Protein AF-A0A2G5TKJ3-F1 (afdb_monomer)

Solvent-accessible surface area (backbone atoms only — not comparable to full-atom values): 8742 Å² total; per-residue (Å²): 114,66,68,63,50,52,52,52,50,52,53,48,51,53,52,50,52,55,49,50,54,51,51,53,52,50,52,50,51,49,51,51,51,52,54,50,49,55,52,51,52,50,52,50,52,55,49,51,52,53,51,50,55,50,49,53,51,51,50,54,52,48,54,51,49,53,52,52,50,52,55,49,50,53,53,48,54,56,49,53,54,50,49,54,53,50,52,53,50,49,55,53,50,52,55,50,50,53,52,49,52,53,50,52,49,53,52,51,52,45,50,53,53,21,52,52,42,53,49,54,49,52,50,50,50,46,65,58,68,68,45,62,96,64,52,42,63,50,53,45,68,77,39,42,68,59,54,53,51,52,50,51,54,54,58,75,65,41,62,83,81,129

Radius of gyration: 61.64 Å; Cα contacts (8 Å, |Δi|>4): 23; chains: 1; bounding box: 122×31×164 Å

Sequence (162 aa):
MEQLLEEKQSELEGEMEKTKEREDENLELRSLLEKSGQTTEKALKDSKKRLEESENKRKSTLEKYVQIENDLNTKLDDALQNVEKSQKMTSLLEDQLLREQQTRKSTIDAHKAQNKKIEELKVFFKDVLSSEEGLLDEVIKENRNAVFAHLALIISRIPIVK

Structure (mmCIF, N/CA/C/O backbone):
data_AF-A0A2G5TKJ3-F1
#
_entry.id   AF-A0A2G5TKJ3-F1
#
loop_
_atom_site.group_PDB
_atom_site.id
_atom_site.type_symbo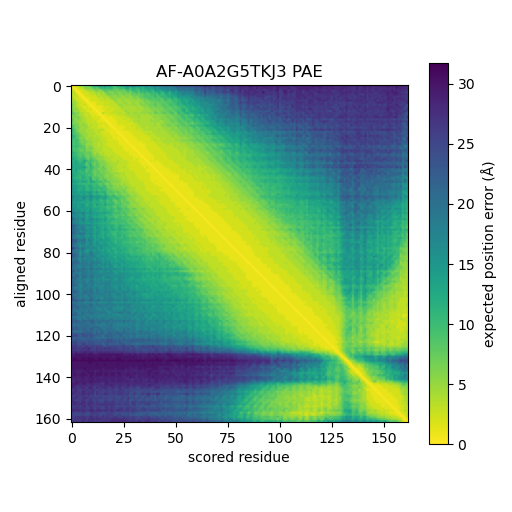l
_atom_site.label_atom_id
_atom_site.label_alt_id
_atom_site.label_comp_id
_atom_site.label_asym_id
_atom_site.label_entity_id
_atom_site.label_seq_id
_atom_site.pdbx_PDB_ins_code
_atom_site.Cartn_x
_atom_site.Cartn_y
_atom_site.Cartn_z
_atom_site.occupancy
_atom_site.B_iso_or_equiv
_atom_site.auth_seq_id
_atom_site.auth_comp_id
_atom_site.auth_asym_id
_atom_site.auth_atom_id
_atom_site.pdbx_PDB_model_num
ATOM 1 N N . MET A 1 1 ? -63.479 -19.329 92.916 1.00 61.06 1 MET A N 1
ATOM 2 C CA . MET A 1 1 ? -63.513 -18.169 91.997 1.00 61.06 1 MET A CA 1
ATOM 3 C C . MET A 1 1 ? -62.136 -17.525 91.894 1.00 61.06 1 MET A C 1
ATOM 5 O O . MET A 1 1 ? -61.710 -17.311 90.774 1.00 61.06 1 MET A O 1
ATOM 9 N N . GLU A 1 2 ? -61.416 -17.314 93.004 1.00 65.19 2 GLU A N 1
ATOM 10 C CA . GLU A 1 2 ? -60.034 -16.782 92.997 1.00 65.19 2 GLU A CA 1
ATOM 11 C C . GLU A 1 2 ? -59.022 -17.641 92.223 1.00 65.19 2 GLU A C 1
ATOM 13 O O . GLU A 1 2 ? -58.378 -17.113 91.330 1.00 65.19 2 GLU A O 1
ATOM 18 N N . GLN A 1 3 ? -58.950 -18.960 92.446 1.00 71.94 3 GLN A N 1
ATOM 19 C CA . GLN A 1 3 ? -58.009 -19.832 91.707 1.00 71.94 3 GLN A CA 1
ATOM 20 C C . GLN A 1 3 ? -58.177 -19.783 90.178 1.00 71.94 3 GLN A C 1
ATOM 22 O O . GLN A 1 3 ? -57.200 -19.817 89.442 1.00 71.94 3 GLN A O 1
ATOM 27 N N . LEU A 1 4 ? -59.419 -19.669 89.697 1.00 75.88 4 LEU A N 1
ATOM 28 C CA . LEU A 1 4 ? -59.717 -19.610 88.263 1.00 75.88 4 LEU A CA 1
ATOM 29 C C . LEU A 1 4 ? -59.331 -18.250 87.652 1.00 75.88 4 LEU A C 1
ATOM 31 O O . LEU A 1 4 ? -59.019 -18.164 86.468 1.00 75.88 4 LEU A O 1
ATOM 35 N N . LEU A 1 5 ? -59.385 -17.185 88.459 1.00 76.38 5 LEU A N 1
ATOM 36 C CA . LEU A 1 5 ? -58.916 -15.848 88.092 1.00 76.38 5 LEU A CA 1
ATOM 37 C C . LEU A 1 5 ? -57.388 -15.815 88.018 1.00 76.38 5 LEU A C 1
ATOM 39 O O . LEU A 1 5 ? -56.847 -15.265 87.068 1.00 76.38 5 LEU A O 1
ATOM 43 N N . GLU A 1 6 ? -56.715 -16.455 88.969 1.00 81.62 6 GLU A N 1
ATOM 44 C CA . GLU A 1 6 ? -55.255 -16.520 89.058 1.00 81.62 6 GLU A CA 1
ATOM 45 C C . GLU A 1 6 ? -54.643 -17.341 87.906 1.00 81.62 6 GLU A C 1
ATOM 47 O O . GLU A 1 6 ? -53.704 -16.886 87.254 1.00 81.62 6 GLU A O 1
ATOM 52 N N . GLU A 1 7 ? -55.243 -18.487 87.553 1.00 80.75 7 GLU A N 1
ATOM 53 C CA . GLU A 1 7 ? -54.872 -19.251 86.348 1.00 80.75 7 GLU A CA 1
ATOM 54 C C . GLU A 1 7 ? -55.075 -18.439 85.063 1.00 80.75 7 GLU A C 1
ATOM 56 O O . GLU A 1 7 ? -54.194 -18.402 84.204 1.00 80.75 7 GLU A O 1
ATOM 61 N N . LYS A 1 8 ? -56.210 -17.738 84.931 1.00 84.31 8 LYS A N 1
ATOM 62 C CA . LYS A 1 8 ? -56.484 -16.882 83.765 1.00 84.31 8 LYS A CA 1
ATOM 63 C C . LYS A 1 8 ? -55.513 -15.710 83.656 1.00 84.31 8 LYS A C 1
ATOM 65 O O . LYS A 1 8 ? -55.179 -15.304 82.546 1.00 84.31 8 LYS A O 1
ATOM 70 N N . GLN A 1 9 ? -55.075 -15.169 84.786 1.00 83.62 9 GLN A N 1
ATOM 71 C CA . GLN A 1 9 ? -54.129 -14.062 84.848 1.00 83.62 9 GLN A CA 1
ATOM 72 C C . GLN A 1 9 ? -52.712 -14.524 84.478 1.00 83.62 9 GLN A C 1
ATOM 74 O O . GLN A 1 9 ? -52.049 -13.857 83.690 1.00 83.62 9 GLN A O 1
ATOM 79 N N . SER A 1 10 ? -52.306 -15.717 84.922 1.00 85.88 10 SER A N 1
ATOM 80 C CA . SER A 1 10 ? -51.043 -16.344 84.513 1.00 85.88 10 SER A CA 1
ATOM 81 C C . SER A 1 10 ? -51.022 -16.736 83.025 1.00 85.88 10 SER A C 1
ATOM 83 O O . SER A 1 10 ? -50.025 -16.500 82.342 1.00 85.88 10 SER A O 1
ATOM 85 N N . GLU A 1 11 ? -52.127 -17.264 82.480 1.00 87.00 11 GLU A N 1
ATOM 86 C CA . GLU A 1 11 ? -52.266 -17.510 81.032 1.00 87.00 11 GLU A CA 1
ATOM 87 C C . GLU A 1 11 ? -52.135 -16.214 80.217 1.00 87.00 11 GLU A C 1
ATOM 89 O O . GLU A 1 11 ? -51.486 -16.202 79.169 1.00 87.00 11 GLU A O 1
ATOM 94 N N . LEU A 1 12 ? -52.743 -15.122 80.696 1.00 86.19 12 LEU A N 1
ATOM 95 C CA . LEU A 1 12 ? -52.693 -13.819 80.036 1.00 86.19 12 LEU A CA 1
ATOM 96 C C . LEU A 1 12 ? -51.271 -13.240 80.035 1.00 86.19 12 LEU A C 1
ATOM 98 O O . LEU A 1 12 ? -50.816 -12.765 78.997 1.00 86.19 12 LEU A O 1
ATOM 102 N N . GLU A 1 13 ? -50.562 -13.312 81.163 1.00 87.62 13 GLU A N 1
ATOM 103 C CA . GLU A 1 13 ? -49.160 -12.886 81.266 1.00 87.62 13 GLU A CA 1
ATOM 104 C C . GLU A 1 13 ? -48.256 -13.706 80.333 1.00 87.62 13 GLU A C 1
ATOM 106 O O . GLU A 1 13 ? -47.447 -13.133 79.603 1.00 87.62 13 GLU A O 1
ATOM 111 N N . GLY A 1 14 ? -48.458 -15.026 80.257 1.00 90.19 14 GLY A N 1
ATOM 112 C CA . GLY A 1 14 ? -47.710 -15.894 79.344 1.00 90.19 14 GLY A CA 1
ATOM 113 C C . GLY A 1 14 ? -47.958 -15.599 77.858 1.00 90.19 14 GLY A C 1
ATOM 114 O O . GLY A 1 14 ? -47.027 -15.645 77.054 1.00 90.19 14 GLY A O 1
ATOM 115 N N . GLU A 1 15 ? -49.192 -15.275 77.461 1.00 87.75 15 GLU A N 1
ATOM 116 C CA . GLU A 1 15 ? -49.482 -14.828 76.088 1.00 87.75 15 GLU A CA 1
ATOM 117 C C . GLU A 1 15 ? -48.946 -13.418 75.804 1.00 87.75 15 GLU A C 1
ATOM 119 O O . GLU A 1 15 ? -48.487 -13.153 74.689 1.00 87.75 15 GLU A O 1
ATOM 124 N N . MET A 1 16 ? -48.936 -12.521 76.794 1.00 88.31 16 MET A N 1
ATOM 125 C CA . MET A 1 16 ? -48.304 -11.205 76.661 1.00 88.31 16 MET A CA 1
ATOM 126 C C . MET A 1 16 ? -46.791 -11.315 76.438 1.00 88.31 16 MET A C 1
ATOM 128 O O . MET A 1 16 ? -46.265 -10.626 75.564 1.00 88.31 16 MET A O 1
ATOM 132 N N . GLU A 1 17 ? -46.104 -12.206 77.157 1.00 90.88 17 GLU A N 1
ATOM 133 C CA . GLU A 1 17 ? -44.667 -12.465 76.986 1.00 90.88 17 GLU A CA 1
ATOM 134 C C . GLU A 1 17 ? -44.361 -12.975 75.565 1.00 90.88 17 GLU A C 1
ATOM 136 O O . GLU A 1 17 ? -43.547 -12.387 74.855 1.00 90.88 17 GLU A O 1
ATOM 141 N N . LYS A 1 18 ? -45.105 -13.982 75.081 1.00 92.38 18 LYS A N 1
ATOM 142 C CA . LYS A 1 18 ? -44.965 -14.497 73.702 1.00 92.38 18 LYS A CA 1
ATOM 143 C C . LYS A 1 18 ? -45.263 -13.442 72.640 1.00 92.38 18 LYS A C 1
ATOM 145 O O . LYS A 1 18 ? -44.678 -13.461 71.558 1.00 92.38 18 LYS A O 1
ATOM 150 N N . THR A 1 19 ? -46.226 -12.558 72.901 1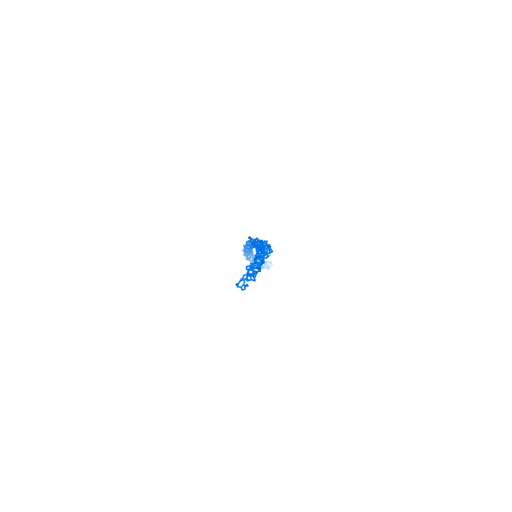.00 91.12 19 THR A N 1
ATOM 151 C CA . THR A 1 19 ? -46.568 -11.472 71.973 1.00 91.12 19 THR A CA 1
ATOM 152 C C . THR A 1 19 ? -45.414 -10.481 71.878 1.00 91.12 19 THR A C 1
ATOM 154 O O . THR A 1 19 ? -45.041 -10.091 70.775 1.00 91.12 19 THR A O 1
ATOM 157 N N . LYS A 1 20 ? -44.793 -10.154 73.013 1.00 92.75 20 LYS A N 1
ATOM 158 C CA . LYS A 1 20 ? -43.622 -9.281 73.082 1.00 92.75 20 LYS A CA 1
ATOM 159 C C . LYS A 1 20 ? -42.400 -9.890 72.387 1.00 92.75 20 LYS A C 1
ATOM 161 O O . LYS A 1 20 ? -41.775 -9.216 71.577 1.00 92.75 20 LYS A O 1
ATOM 166 N N . GLU A 1 21 ? -42.122 -11.177 72.605 1.00 93.56 21 GLU A N 1
ATOM 167 C CA . GLU A 1 21 ? -41.054 -11.901 71.892 1.00 93.56 21 GLU A CA 1
ATOM 168 C C . GLU A 1 21 ? -41.255 -11.866 70.368 1.00 93.56 21 GLU A C 1
ATOM 170 O O . GLU A 1 21 ? -40.318 -11.598 69.617 1.00 93.56 21 GLU A O 1
ATOM 175 N N . ARG A 1 22 ? -42.494 -12.069 69.896 1.00 93.25 22 ARG A N 1
ATOM 176 C CA . ARG A 1 22 ? -42.826 -11.963 68.464 1.00 93.25 22 ARG A CA 1
ATOM 177 C C . ARG A 1 22 ? -42.655 -10.549 67.919 1.00 93.25 22 ARG A C 1
ATOM 179 O O . ARG A 1 22 ? -42.284 -10.394 66.757 1.00 93.25 22 ARG A O 1
ATOM 186 N N . GLU A 1 23 ? -42.980 -9.522 68.699 1.00 93.31 23 GLU A N 1
ATOM 187 C CA . GLU A 1 23 ? -42.790 -8.125 68.295 1.00 93.31 23 GLU A CA 1
ATOM 188 C C . GLU A 1 23 ? -41.304 -7.774 68.165 1.00 93.31 23 GLU A C 1
ATOM 190 O O . GLU A 1 23 ? -40.913 -7.173 67.158 1.00 93.31 23 GLU A O 1
ATOM 195 N N . ASP A 1 24 ? -40.477 -8.218 69.113 1.00 94.31 24 ASP A N 1
ATOM 196 C CA . ASP A 1 24 ? -39.023 -8.037 69.085 1.00 94.31 24 ASP A CA 1
ATOM 197 C C . ASP A 1 24 ? -38.390 -8.770 67.887 1.00 94.31 24 ASP A C 1
ATOM 199 O O . ASP A 1 24 ? -37.606 -8.182 67.136 1.00 94.31 24 ASP A O 1
ATOM 203 N N . GLU A 1 25 ? -38.806 -10.012 67.619 1.00 94.88 25 GLU A N 1
ATOM 204 C CA . GLU A 1 25 ? -38.341 -10.786 66.459 1.00 94.88 25 GLU A CA 1
ATOM 205 C C . GLU A 1 25 ? -38.751 -10.120 65.127 1.00 94.88 25 GLU A C 1
ATOM 207 O O . GLU A 1 25 ? -37.970 -10.043 64.176 1.00 94.88 25 GLU A O 1
ATOM 212 N N . ASN A 1 26 ? -39.959 -9.551 65.051 1.00 95.31 26 ASN A N 1
ATOM 213 C CA . ASN A 1 26 ? -40.435 -8.830 63.865 1.00 95.31 26 ASN A CA 1
ATOM 214 C C . ASN A 1 26 ? -39.653 -7.522 63.635 1.00 95.31 26 ASN A C 1
ATOM 216 O O . ASN A 1 26 ? -39.347 -7.172 62.491 1.00 95.31 26 ASN A O 1
ATOM 220 N N . LEU A 1 27 ? -39.286 -6.810 64.705 1.00 95.50 27 LEU A N 1
ATOM 221 C CA . LEU A 1 27 ? -38.407 -5.638 64.637 1.00 95.50 27 LEU A CA 1
ATOM 222 C C . LEU A 1 27 ? -37.012 -6.010 64.122 1.00 95.50 27 LEU A C 1
ATOM 224 O O . LEU A 1 27 ? -36.470 -5.318 63.251 1.00 95.50 27 LEU A O 1
ATOM 228 N N . GLU A 1 28 ? -36.450 -7.119 64.598 1.00 95.69 28 GLU A N 1
ATOM 229 C CA . GLU A 1 28 ? -35.146 -7.603 64.153 1.00 95.69 28 GLU A CA 1
ATOM 230 C C . GLU A 1 28 ? -35.170 -8.020 62.673 1.00 95.69 28 GLU A C 1
ATOM 232 O O . GLU A 1 28 ? -34.319 -7.587 61.888 1.00 95.69 28 GLU A O 1
ATOM 237 N N . LEU A 1 29 ? -36.208 -8.748 62.246 1.00 96.00 29 LEU A N 1
ATOM 238 C CA . LEU A 1 29 ? -36.420 -9.118 60.843 1.00 96.00 29 LEU A CA 1
ATOM 239 C C . LEU A 1 29 ? -36.555 -7.893 59.929 1.00 96.00 29 LEU A C 1
ATOM 241 O O . LEU A 1 29 ? -35.972 -7.870 58.841 1.00 96.00 29 LEU A O 1
ATOM 245 N N . ARG A 1 30 ? -37.271 -6.848 60.364 1.00 96.19 30 ARG A N 1
ATOM 246 C CA . ARG A 1 30 ? -37.373 -5.578 59.621 1.00 96.19 30 ARG A CA 1
ATOM 247 C C . ARG A 1 30 ? -36.018 -4.891 59.486 1.00 96.19 30 ARG A C 1
ATOM 249 O O . ARG A 1 30 ? -35.681 -4.442 58.391 1.00 96.19 30 ARG A O 1
ATOM 256 N N . SER A 1 31 ? -35.220 -4.861 60.556 1.00 96.25 31 SER A N 1
ATOM 257 C CA . SER A 1 31 ? -33.865 -4.299 60.518 1.00 96.25 31 SER A CA 1
ATOM 258 C C . SER A 1 31 ? -32.951 -5.067 59.558 1.00 96.25 31 SER A C 1
ATOM 260 O O . SER A 1 31 ? -32.197 -4.461 58.792 1.00 96.25 31 SER A O 1
ATOM 262 N N . LEU A 1 32 ? -33.025 -6.401 59.557 1.00 96.38 32 LEU A N 1
ATOM 263 C CA . LEU A 1 32 ? -32.258 -7.249 58.640 1.00 96.38 32 LEU A CA 1
ATOM 264 C C . LEU A 1 32 ? -32.675 -7.037 57.180 1.00 96.38 32 LEU A C 1
ATOM 266 O O . LEU A 1 32 ? -31.809 -6.928 56.309 1.00 96.38 32 LEU A O 1
ATOM 270 N N . LEU A 1 33 ? -33.979 -6.920 56.913 1.00 95.38 33 LEU A N 1
ATOM 271 C CA . LEU A 1 33 ? -34.515 -6.600 55.588 1.00 95.38 33 LEU A CA 1
ATOM 272 C C . LEU A 1 33 ? -34.020 -5.243 55.086 1.00 95.38 33 LEU A C 1
ATOM 274 O O . LEU A 1 33 ? -33.575 -5.146 53.943 1.00 95.38 33 LEU A O 1
ATOM 278 N N . GLU A 1 34 ? -34.038 -4.215 55.933 1.00 96.38 34 GLU A N 1
AT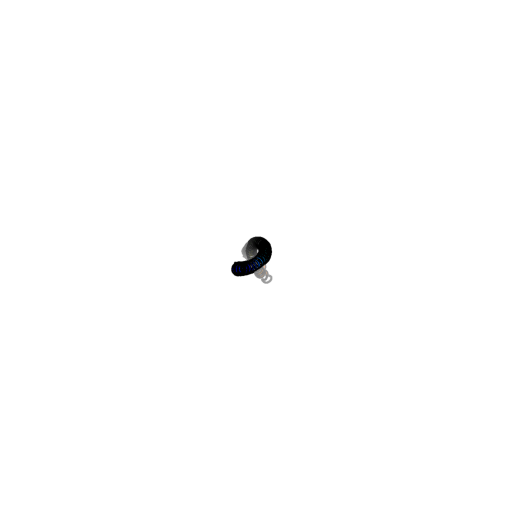OM 279 C CA . GLU A 1 34 ? -33.564 -2.880 55.568 1.00 96.38 34 GLU A CA 1
ATOM 280 C C . GLU A 1 34 ? -32.059 -2.879 55.259 1.00 96.38 34 GLU A C 1
ATOM 282 O O . GLU A 1 34 ? -31.641 -2.398 54.203 1.00 96.38 34 GLU A O 1
ATOM 287 N N . LYS A 1 35 ? -31.240 -3.498 56.122 1.00 96.38 35 LYS A N 1
ATOM 288 C CA . LYS A 1 35 ? -29.790 -3.646 55.897 1.00 96.38 35 LYS A CA 1
ATOM 289 C C . LYS A 1 35 ? -29.487 -4.420 54.613 1.00 96.38 35 LYS A C 1
ATOM 291 O O . LYS A 1 35 ? -28.590 -4.042 53.854 1.00 96.38 35 LYS A O 1
ATOM 296 N N . SER A 1 36 ? -30.234 -5.494 54.355 1.00 96.19 36 SER A N 1
ATOM 297 C CA . SER A 1 36 ? -30.103 -6.295 53.135 1.00 96.19 36 SER A CA 1
ATOM 298 C C . SER A 1 36 ? -30.488 -5.489 51.889 1.00 96.19 36 SER A C 1
ATOM 300 O O . SER A 1 36 ? -29.754 -5.491 50.897 1.00 96.19 36 SER A O 1
ATOM 302 N N . GLY A 1 37 ? -31.573 -4.710 51.963 1.00 96.75 37 GLY A N 1
ATOM 303 C CA . GLY A 1 37 ? -32.004 -3.792 50.909 1.00 96.75 37 GLY A CA 1
ATOM 30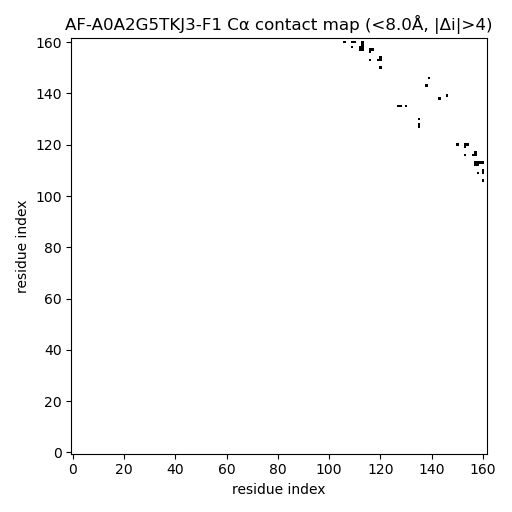4 C C . GLY A 1 37 ? -30.942 -2.745 50.577 1.00 96.75 37 GLY A C 1
ATOM 305 O O . GLY A 1 37 ? -30.525 -2.645 49.424 1.00 96.75 37 GLY A O 1
ATOM 306 N N . GLN A 1 38 ? -30.418 -2.043 51.587 1.00 96.62 38 GLN A N 1
ATOM 307 C CA . GLN A 1 38 ? -29.355 -1.042 51.415 1.00 96.62 38 GLN A CA 1
ATOM 308 C C . GLN A 1 38 ? -28.080 -1.645 50.808 1.00 96.62 38 GLN A C 1
ATOM 310 O O . GLN A 1 38 ? -27.452 -1.052 49.927 1.00 96.62 38 GLN A O 1
ATOM 315 N N . THR A 1 39 ? -27.698 -2.846 51.252 1.00 96.62 39 THR A N 1
ATOM 316 C CA . THR A 1 39 ? -26.518 -3.548 50.728 1.00 96.62 39 THR A CA 1
ATOM 317 C C . THR A 1 39 ? -26.713 -3.934 49.263 1.00 96.62 39 THR A C 1
ATOM 319 O O . THR A 1 39 ? -25.819 -3.722 48.440 1.00 96.62 39 THR A O 1
ATOM 322 N N . THR A 1 40 ? -27.895 -4.449 48.921 1.00 96.56 40 THR A N 1
ATOM 323 C CA . THR A 1 40 ? -28.239 -4.858 47.554 1.00 96.56 40 THR A CA 1
ATOM 324 C C . THR A 1 40 ? -28.310 -3.654 46.618 1.00 96.56 40 THR A C 1
ATOM 326 O O . THR A 1 40 ? -27.761 -3.698 45.519 1.00 96.56 40 THR A O 1
ATOM 329 N N . GLU A 1 41 ? -28.914 -2.548 47.058 1.00 97.12 41 GLU A N 1
ATOM 330 C CA . GLU A 1 41 ? -28.999 -1.311 46.279 1.00 97.12 41 GLU A CA 1
ATOM 331 C C . GLU A 1 41 ? -27.611 -0.712 46.015 1.00 97.12 41 GLU A C 1
ATOM 333 O O . GLU A 1 41 ? -27.289 -0.342 44.881 1.00 97.12 41 GLU A O 1
ATOM 338 N N . LYS A 1 42 ? -26.743 -0.686 47.035 1.00 97.56 42 LYS A N 1
ATOM 339 C CA . LYS A 1 42 ? -25.354 -0.245 46.880 1.00 97.56 42 LYS A CA 1
ATOM 340 C C . LYS A 1 42 ? -24.593 -1.130 45.891 1.00 97.56 42 LYS A C 1
ATOM 342 O O . LYS A 1 42 ? -23.943 -0.609 44.985 1.00 97.56 42 LYS A O 1
ATOM 347 N N . ALA A 1 43 ? -24.713 -2.452 46.017 1.00 97.19 43 ALA A N 1
ATOM 348 C CA . ALA A 1 43 ? -24.077 -3.398 45.103 1.00 97.19 43 ALA A CA 1
ATOM 349 C C . ALA A 1 43 ? -24.579 -3.229 43.659 1.00 97.19 43 ALA A C 1
ATOM 351 O O . ALA A 1 43 ? -23.780 -3.256 42.719 1.00 97.19 43 ALA A O 1
ATOM 352 N N . LEU A 1 44 ? -25.881 -2.991 43.476 1.00 97.44 44 LEU A N 1
ATOM 353 C CA . LEU A 1 44 ? -26.484 -2.733 42.171 1.00 97.44 44 LEU A CA 1
ATOM 354 C C . LEU A 1 44 ? -25.94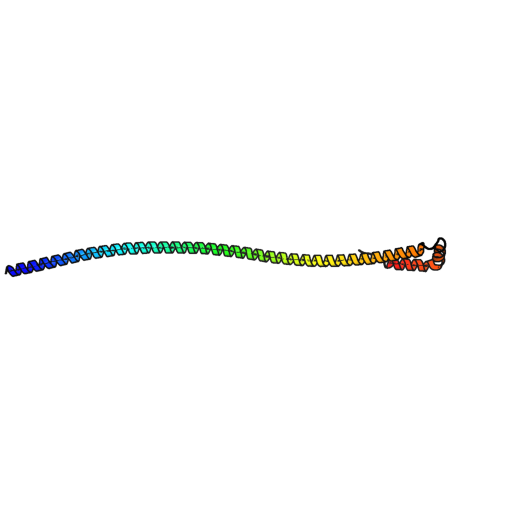0 -1.440 41.551 1.00 97.44 44 LEU A C 1
ATOM 356 O O . LEU A 1 44 ? -25.561 -1.430 40.377 1.00 97.44 44 LEU A O 1
ATOM 360 N N . LYS A 1 45 ? -25.846 -0.363 42.338 1.00 98.12 45 LYS A N 1
ATOM 361 C CA . LYS A 1 45 ? -25.300 0.925 41.893 1.00 98.12 45 LYS A CA 1
ATOM 362 C C . LYS A 1 45 ? -23.830 0.811 41.489 1.00 98.12 45 LYS A C 1
ATOM 364 O O . LYS A 1 45 ? -23.451 1.292 40.420 1.00 98.12 45 LYS A O 1
ATOM 369 N N . ASP A 1 46 ? -23.023 0.125 42.295 1.00 97.94 46 ASP A N 1
ATOM 370 C CA . ASP A 1 46 ? -21.606 -0.111 42.004 1.00 97.94 46 ASP A CA 1
ATOM 371 C C . ASP A 1 46 ? -21.411 -1.004 40.771 1.00 97.94 46 ASP A C 1
ATOM 373 O O . ASP A 1 46 ? -20.468 -0.807 40.002 1.00 97.94 46 ASP A O 1
ATOM 377 N N . SER A 1 47 ? -22.293 -1.985 40.560 1.00 97.38 47 SER A N 1
ATOM 378 C CA . SER A 1 47 ? -22.273 -2.837 39.367 1.00 97.38 47 SER A CA 1
ATOM 379 C C . SER A 1 47 ? -22.631 -2.044 38.109 1.00 97.38 47 SER A C 1
ATOM 381 O O . SER A 1 47 ? -21.890 -2.080 37.126 1.00 97.38 47 SER A O 1
ATOM 383 N N . LYS A 1 48 ? -23.696 -1.231 38.161 1.00 98.12 48 LYS A N 1
ATOM 384 C CA . LYS A 1 48 ? -24.101 -0.354 37.053 1.00 98.12 48 LYS A CA 1
ATOM 385 C C . LYS A 1 48 ? -22.986 0.616 36.661 1.00 98.12 48 LYS A C 1
ATOM 387 O O . LYS A 1 48 ? -22.682 0.742 35.479 1.00 98.12 48 LYS A O 1
ATOM 392 N N . LYS A 1 49 ? -22.336 1.244 37.647 1.00 98.06 49 LYS A N 1
ATOM 393 C CA . LYS A 1 49 ? -21.211 2.156 37.405 1.00 98.06 49 LYS A CA 1
ATOM 394 C C . LYS A 1 49 ? -20.041 1.445 36.718 1.00 98.06 49 LYS A C 1
ATOM 396 O O . LYS A 1 49 ? -19.514 1.947 35.731 1.00 98.06 49 LYS A O 1
ATOM 401 N N . ARG A 1 50 ? -19.662 0.254 37.196 1.00 97.69 50 ARG A N 1
ATOM 402 C CA . ARG A 1 50 ? -18.588 -0.545 36.582 1.00 97.69 50 ARG A CA 1
ATOM 403 C C . ARG A 1 50 ? -18.921 -0.974 35.154 1.00 97.69 50 ARG A C 1
ATOM 405 O O . ARG A 1 50 ? -18.036 -0.961 34.301 1.00 97.69 50 ARG A O 1
ATOM 412 N N . LEU A 1 51 ? -20.177 -1.328 34.891 1.00 97.81 51 LEU A N 1
ATOM 413 C CA . LEU A 1 51 ? -20.639 -1.680 33.550 1.00 97.81 51 LEU A CA 1
ATOM 414 C C . LEU A 1 51 ? -20.520 -0.483 32.597 1.00 97.81 51 LEU A C 1
ATOM 416 O O . LEU A 1 51 ? -19.965 -0.619 31.511 1.00 97.81 51 LEU A O 1
ATOM 420 N N . GLU A 1 52 ? -20.974 0.693 33.024 1.00 97.75 52 GLU A N 1
ATOM 421 C CA . GLU A 1 52 ? -20.906 1.923 32.231 1.00 97.75 52 GLU A CA 1
ATOM 422 C C . GLU A 1 52 ? -19.456 2.355 31.955 1.00 97.75 52 GLU A C 1
ATOM 424 O O . GLU A 1 52 ? -19.103 2.678 30.821 1.00 97.75 52 GLU A O 1
ATOM 429 N N . GLU A 1 53 ? -18.572 2.282 32.954 1.00 97.94 53 GLU A N 1
ATOM 430 C CA . GLU A 1 53 ? -17.137 2.530 32.769 1.00 97.94 53 GLU A CA 1
ATOM 431 C C . GLU A 1 53 ? -16.495 1.539 31.786 1.00 97.94 53 GLU A C 1
ATOM 433 O O . GLU A 1 53 ? -15.652 1.928 30.973 1.00 97.94 53 GLU A O 1
ATOM 438 N N . SER A 1 54 ? -16.885 0.262 31.848 1.00 97.50 54 SER A N 1
ATOM 439 C CA . SER A 1 54 ? -16.410 -0.780 30.933 1.00 97.50 54 SER A CA 1
ATOM 440 C C . SER A 1 54 ? -16.865 -0.518 29.496 1.00 97.50 54 SER A C 1
ATOM 442 O O . SER A 1 54 ? -16.055 -0.567 28.570 1.00 97.50 54 SER A O 1
ATOM 444 N N . GLU A 1 55 ? -18.136 -0.168 29.306 1.00 97.56 55 GLU A N 1
ATOM 445 C CA . GLU A 1 55 ? -18.703 0.166 27.998 1.00 97.56 55 GLU A CA 1
ATOM 446 C C . GLU A 1 55 ? -18.064 1.418 27.394 1.00 97.56 55 GLU A C 1
ATOM 448 O O . GLU A 1 55 ? -17.676 1.416 26.225 1.00 97.56 55 GLU A O 1
ATOM 453 N N . ASN A 1 56 ? -17.843 2.457 28.200 1.00 98.25 56 ASN A N 1
ATOM 454 C CA . ASN A 1 56 ? -17.162 3.670 27.752 1.00 98.25 56 ASN A CA 1
ATOM 455 C C . ASN A 1 56 ? -15.710 3.394 27.333 1.00 98.25 56 ASN A C 1
ATOM 457 O O . ASN A 1 56 ? -15.254 3.898 26.304 1.00 98.25 56 ASN A O 1
ATOM 461 N N . LYS A 1 57 ? -14.987 2.546 28.079 1.00 98.19 57 LYS A N 1
ATOM 462 C CA . LYS A 1 57 ? -13.641 2.096 27.687 1.00 98.19 57 LYS A CA 1
ATOM 463 C C . LYS A 1 57 ? -13.675 1.306 26.383 1.00 98.19 57 LYS A C 1
ATOM 465 O O . LYS A 1 57 ? -12.863 1.570 25.499 1.00 98.19 57 LYS A O 1
ATOM 470 N N . ARG A 1 58 ? -14.616 0.368 26.244 1.00 98.06 58 ARG A N 1
ATOM 471 C CA . ARG A 1 58 ? -14.792 -0.430 25.023 1.00 98.06 58 ARG A CA 1
ATOM 472 C C . ARG A 1 58 ? -15.059 0.462 23.814 1.00 98.06 58 ARG A C 1
ATOM 474 O O . ARG A 1 58 ? -14.400 0.298 22.792 1.00 98.06 58 ARG A O 1
ATOM 481 N N . LYS A 1 59 ? -15.963 1.435 23.955 1.00 98.38 59 LYS A N 1
ATOM 482 C CA . LYS A 1 59 ? -16.291 2.411 22.913 1.00 98.38 59 LYS A CA 1
ATOM 483 C C . LYS A 1 59 ? -15.070 3.233 22.498 1.00 98.38 59 LYS A C 1
ATOM 485 O O . LYS A 1 59 ? -14.754 3.272 21.316 1.00 98.38 59 LYS A O 1
ATOM 490 N N . SER A 1 60 ? -14.338 3.806 23.456 1.00 98.19 60 SER A N 1
ATOM 491 C CA . SER A 1 60 ? -13.132 4.595 23.158 1.00 98.19 60 SER A CA 1
ATOM 492 C C . SER A 1 60 ? -12.051 3.769 22.451 1.00 98.19 60 SER A C 1
ATOM 494 O O . SER A 1 60 ? -11.390 4.250 21.532 1.00 98.19 60 SER A O 1
ATOM 496 N N . THR A 1 61 ? -11.866 2.512 22.856 1.00 98.00 61 THR A N 1
ATOM 497 C CA . THR A 1 61 ? -10.933 1.598 22.188 1.00 98.00 61 THR A CA 1
ATOM 498 C C . THR A 1 61 ? -11.375 1.291 20.759 1.00 98.00 61 THR A C 1
ATOM 500 O O . THR A 1 61 ? -10.546 1.308 19.853 1.00 98.00 61 THR A O 1
ATOM 503 N N . LEU A 1 62 ? -12.671 1.059 20.538 1.00 98.31 62 LEU A N 1
ATOM 504 C CA . LEU A 1 62 ? -13.211 0.804 19.205 1.00 98.31 62 LEU A CA 1
ATOM 505 C C . LEU A 1 62 ? -13.035 2.017 18.281 1.00 98.31 62 LEU A C 1
ATOM 507 O O . LEU A 1 62 ? -12.582 1.856 17.155 1.00 98.31 62 LEU A O 1
ATOM 511 N N . GLU A 1 63 ? -13.309 3.227 18.772 1.00 98.31 63 GLU A N 1
ATOM 512 C CA . GLU A 1 63 ? -13.089 4.474 18.025 1.00 98.31 63 GLU A CA 1
ATOM 513 C C . GLU A 1 63 ? -11.619 4.635 17.602 1.00 98.31 63 GLU A C 1
ATOM 515 O O . GLU A 1 63 ? -11.338 5.000 16.461 1.00 98.31 63 GLU A O 1
ATOM 520 N N . LYS A 1 64 ? -10.668 4.291 18.483 1.00 98.44 64 LYS A N 1
ATOM 521 C CA . LYS A 1 64 ? -9.236 4.286 18.138 1.00 98.44 64 LYS A CA 1
ATOM 522 C C . LYS A 1 64 ? -8.909 3.271 17.048 1.00 98.44 64 LYS A C 1
ATOM 524 O O . LYS A 1 64 ? -8.133 3.589 16.153 1.00 98.44 64 LYS A O 1
ATOM 529 N N . TYR A 1 65 ? -9.475 2.066 17.116 1.00 98.31 65 TYR A N 1
ATOM 530 C CA . TYR A 1 65 ? -9.244 1.056 16.084 1.00 98.31 65 TYR A CA 1
ATOM 531 C C . TYR A 1 65 ? -9.807 1.474 14.729 1.00 98.31 65 TYR A C 1
ATOM 533 O O . TYR A 1 65 ? -9.106 1.323 13.735 1.00 98.31 65 TYR A O 1
ATOM 541 N N . VAL A 1 66 ? -10.996 2.077 14.696 1.00 98.44 66 VAL A N 1
ATOM 542 C CA . VAL A 1 66 ? -11.579 2.627 13.462 1.00 98.44 66 VAL A CA 1
ATOM 543 C C . VAL A 1 66 ? -10.687 3.720 12.872 1.00 98.44 66 VAL A C 1
ATOM 545 O O . VAL A 1 66 ? -10.458 3.745 11.666 1.00 98.44 66 VAL A O 1
ATOM 548 N N . GLN A 1 67 ? -10.126 4.604 13.704 1.00 98.38 67 GLN A N 1
ATOM 549 C CA . GLN A 1 67 ? -9.189 5.618 13.215 1.00 98.38 67 GLN A CA 1
ATOM 550 C C . GLN A 1 67 ? -7.928 4.985 12.612 1.00 98.38 67 GLN A C 1
ATOM 552 O O . GLN A 1 67 ? -7.512 5.370 11.523 1.00 98.38 67 GLN A O 1
ATOM 557 N N . ILE A 1 68 ? -7.341 3.995 13.293 1.00 98.38 68 ILE A N 1
ATOM 558 C CA . ILE A 1 68 ? -6.159 3.279 12.793 1.00 98.38 68 ILE A CA 1
ATOM 559 C C . ILE A 1 68 ? -6.473 2.578 11.466 1.00 98.38 68 ILE A C 1
ATOM 561 O O . ILE A 1 68 ? -5.663 2.633 10.545 1.00 98.38 68 ILE A O 1
ATOM 565 N N . GLU A 1 69 ? -7.633 1.935 11.353 1.00 98.25 69 GLU A N 1
ATOM 566 C CA . GLU A 1 69 ? -8.079 1.268 10.128 1.00 98.25 69 GLU A CA 1
ATOM 567 C C . GLU A 1 69 ? -8.202 2.257 8.961 1.00 98.25 69 GLU A C 1
ATOM 569 O O . GLU A 1 69 ? -7.663 2.008 7.883 1.00 98.25 69 GLU A O 1
ATOM 574 N N . ASN A 1 70 ? -8.823 3.416 9.188 1.00 98.31 70 ASN A N 1
ATOM 575 C CA . ASN A 1 70 ? -8.947 4.464 8.174 1.00 98.31 70 ASN A CA 1
ATOM 576 C C . ASN A 1 70 ? -7.581 5.015 7.733 1.00 98.31 70 ASN A C 1
ATOM 578 O O . ASN A 1 70 ? -7.334 5.183 6.535 1.00 98.31 70 ASN A O 1
ATOM 582 N N . ASP A 1 71 ? -6.675 5.258 8.684 1.00 98.38 71 ASP A N 1
ATOM 583 C CA . ASP A 1 71 ? -5.321 5.738 8.394 1.00 98.38 71 ASP A CA 1
ATOM 584 C C . ASP A 1 71 ? -4.522 4.702 7.584 1.00 98.38 71 ASP A C 1
ATOM 586 O O . ASP A 1 71 ? -3.769 5.058 6.674 1.00 98.38 71 ASP A O 1
ATOM 590 N N . LEU A 1 72 ? -4.674 3.411 7.905 1.00 98.12 72 LEU A N 1
ATOM 591 C CA . LEU A 1 72 ? -4.030 2.317 7.178 1.00 98.12 72 LEU A CA 1
ATOM 592 C C . LEU A 1 72 ? -4.589 2.163 5.763 1.00 98.12 72 LEU A C 1
ATOM 594 O O . LEU A 1 72 ? -3.800 2.015 4.833 1.00 98.12 72 LEU A O 1
ATOM 598 N N . ASN A 1 73 ? -5.909 2.253 5.589 1.00 98.31 73 ASN A N 1
ATOM 599 C CA . ASN A 1 73 ? -6.540 2.203 4.269 1.00 98.31 73 ASN A CA 1
ATOM 600 C C . ASN A 1 73 ? -6.078 3.366 3.384 1.00 98.31 73 ASN A C 1
ATOM 602 O O . ASN A 1 73 ? -5.683 3.147 2.244 1.00 98.31 73 ASN A O 1
ATOM 606 N N . THR A 1 74 ? -6.001 4.580 3.934 1.00 98.38 74 THR A N 1
ATOM 607 C CA . THR A 1 74 ? -5.494 5.749 3.194 1.00 98.38 74 THR A CA 1
ATOM 608 C C . THR A 1 74 ? -4.043 5.542 2.745 1.00 98.38 74 THR A C 1
ATOM 610 O O . THR A 1 74 ? -3.704 5.757 1.584 1.00 98.38 74 THR A O 1
ATOM 613 N N . LYS A 1 75 ? -3.175 5.056 3.644 1.00 98.06 75 LYS A N 1
ATOM 614 C CA . LYS A 1 75 ? -1.773 4.754 3.307 1.00 98.06 75 LYS A CA 1
ATOM 615 C C . LYS A 1 75 ? -1.640 3.638 2.273 1.00 98.06 75 LYS A C 1
ATOM 617 O O . LYS A 1 75 ? -0.704 3.664 1.474 1.00 98.06 75 LYS A O 1
ATOM 622 N N . LEU A 1 76 ? -2.528 2.647 2.313 1.00 98.00 76 LEU A N 1
ATOM 623 C CA . LEU A 1 76 ? -2.561 1.563 1.339 1.00 98.00 76 LEU A CA 1
ATOM 624 C C . LEU A 1 76 ? -2.916 2.099 -0.052 1.00 98.00 76 LEU A C 1
ATOM 626 O O . LEU A 1 76 ? -2.209 1.788 -1.009 1.00 98.00 76 LEU A O 1
ATOM 630 N N . ASP A 1 77 ? -3.940 2.943 -0.150 1.00 98.25 77 ASP A N 1
ATOM 631 C CA . ASP A 1 77 ? -4.348 3.567 -1.411 1.00 98.25 77 ASP A CA 1
ATOM 632 C C . ASP A 1 77 ? -3.225 4.432 -2.004 1.00 98.25 77 ASP A C 1
ATOM 634 O O . ASP A 1 77 ? -2.893 4.300 -3.187 1.00 98.25 77 ASP A O 1
ATOM 638 N N . ASP A 1 78 ? -2.565 5.249 -1.179 1.00 98.25 78 ASP A N 1
ATOM 639 C CA . ASP A 1 78 ? -1.413 6.054 -1.599 1.00 98.25 78 ASP A CA 1
ATOM 640 C C . ASP A 1 78 ? -0.256 5.179 -2.111 1.00 98.25 78 ASP A C 1
ATOM 642 O O . ASP A 1 78 ? 0.371 5.476 -3.136 1.00 98.25 78 ASP A O 1
ATOM 646 N N . ALA A 1 79 ? 0.036 4.076 -1.415 1.00 98.06 79 ALA A N 1
ATOM 647 C CA . ALA A 1 79 ? 1.075 3.137 -1.820 1.00 98.06 79 ALA A CA 1
ATOM 648 C C . ALA A 1 79 ? 0.741 2.469 -3.162 1.00 98.06 79 ALA A C 1
ATOM 650 O O . ALA A 1 79 ? 1.608 2.399 -4.036 1.00 98.06 79 ALA A O 1
ATOM 651 N N . LEU A 1 80 ? -0.509 2.040 -3.361 1.00 98.19 80 LEU A N 1
ATOM 652 C CA . LEU A 1 80 ? -0.970 1.439 -4.614 1.00 98.19 80 LEU A CA 1
ATOM 653 C C . LEU A 1 80 ? -0.845 2.415 -5.790 1.00 98.19 80 LEU A C 1
ATOM 655 O O . LEU A 1 80 ? -0.306 2.048 -6.837 1.00 98.19 80 LEU A O 1
ATOM 659 N N . GLN A 1 81 ? -1.243 3.677 -5.608 1.00 98.00 81 GLN A N 1
ATOM 660 C CA . GLN A 1 81 ? -1.077 4.704 -6.641 1.00 98.00 81 GLN A CA 1
ATOM 661 C C . GLN A 1 81 ? 0.397 4.961 -6.981 1.00 98.00 81 GLN A C 1
ATOM 663 O O . GLN A 1 81 ? 0.749 5.161 -8.148 1.00 98.00 81 GLN A O 1
ATOM 668 N N . ASN A 1 82 ? 1.279 4.967 -5.980 1.00 97.75 82 ASN A N 1
ATOM 669 C CA . ASN A 1 82 ? 2.711 5.171 -6.197 1.00 97.75 82 ASN A CA 1
ATOM 670 C C . ASN A 1 82 ? 3.361 3.993 -6.928 1.00 97.75 82 ASN A C 1
ATOM 672 O O . ASN A 1 82 ? 4.212 4.213 -7.796 1.00 97.75 82 ASN A O 1
ATOM 676 N N . VAL A 1 83 ? 2.941 2.763 -6.628 1.00 97.88 83 VAL A N 1
ATOM 677 C CA . VAL A 1 83 ? 3.371 1.568 -7.365 1.00 97.88 83 VAL A CA 1
ATOM 678 C C . VAL A 1 83 ? 2.940 1.664 -8.825 1.00 97.88 83 VAL A C 1
ATOM 680 O O . VAL A 1 83 ? 3.780 1.504 -9.707 1.00 97.88 83 VAL A O 1
ATOM 683 N N . GLU A 1 84 ? 1.682 2.016 -9.099 1.00 97.69 84 GLU A N 1
ATOM 684 C CA . GLU A 1 84 ? 1.181 2.143 -10.472 1.00 97.69 84 GLU A CA 1
ATOM 685 C C . GLU A 1 84 ? 1.952 3.210 -11.271 1.00 97.69 84 GLU A C 1
ATOM 687 O O . GLU A 1 84 ? 2.367 2.975 -12.410 1.00 97.69 84 GLU A O 1
ATOM 692 N N . LYS A 1 85 ? 2.199 4.381 -10.668 1.00 97.56 85 LYS A N 1
ATOM 693 C CA . LYS A 1 85 ? 3.002 5.452 -11.284 1.00 97.56 85 LYS A CA 1
ATOM 694 C C . LYS A 1 85 ? 4.430 4.994 -11.571 1.00 97.56 85 LYS A C 1
ATOM 696 O O . LYS A 1 85 ? 4.946 5.248 -12.659 1.00 97.56 85 LYS A O 1
ATOM 701 N N . SER A 1 86 ? 5.051 4.309 -10.613 1.00 96.56 86 SER A N 1
ATOM 702 C CA . SER A 1 86 ? 6.421 3.810 -10.752 1.00 96.56 86 SER A CA 1
ATOM 703 C C . SER A 1 86 ? 6.509 2.756 -11.851 1.00 96.56 86 SER A C 1
ATOM 705 O O . SER A 1 86 ? 7.384 2.842 -12.702 1.00 96.56 86 SER A O 1
ATOM 707 N N . GLN A 1 87 ? 5.555 1.826 -11.907 1.00 97.69 87 GLN A N 1
ATOM 708 C CA . GLN A 1 87 ? 5.505 0.785 -12.931 1.00 97.69 87 GLN A CA 1
ATOM 709 C C . GLN A 1 87 ? 5.347 1.371 -14.341 1.00 97.69 87 GLN A C 1
ATOM 711 O O . GLN A 1 87 ? 6.048 0.953 -15.263 1.00 97.69 87 GLN A O 1
ATOM 716 N N . LYS A 1 88 ? 4.487 2.387 -14.508 1.00 97.56 88 LYS A N 1
ATOM 717 C CA . LYS A 1 88 ? 4.349 3.114 -15.782 1.00 97.56 88 LYS A CA 1
ATOM 718 C C . LYS A 1 88 ? 5.646 3.815 -16.185 1.00 97.56 88 LYS A C 1
ATOM 720 O O . LYS A 1 88 ? 6.040 3.742 -17.346 1.00 97.56 88 LYS A O 1
ATOM 725 N N . MET A 1 89 ? 6.318 4.471 -15.237 1.00 97.44 89 MET A N 1
ATOM 726 C CA . MET A 1 89 ? 7.595 5.139 -15.498 1.00 97.44 89 MET A CA 1
ATOM 727 C C . MET A 1 89 ? 8.684 4.136 -15.891 1.00 97.44 89 MET A C 1
ATOM 729 O O . MET A 1 89 ? 9.393 4.359 -16.868 1.00 97.44 89 MET A O 1
ATOM 733 N N . THR A 1 90 ? 8.792 3.016 -15.173 1.00 97.31 90 THR A N 1
ATOM 734 C CA . THR A 1 90 ? 9.754 1.952 -15.479 1.00 97.31 90 THR A CA 1
ATOM 735 C C . THR A 1 90 ? 9.544 1.407 -16.885 1.00 97.31 90 THR A C 1
ATOM 737 O O . THR A 1 90 ? 10.496 1.378 -17.656 1.00 97.31 90 THR A O 1
ATOM 740 N N . SER A 1 91 ? 8.305 1.076 -17.259 1.00 97.75 91 SER A N 1
ATOM 741 C CA . SER A 1 91 ? 7.996 0.588 -18.609 1.00 97.75 91 SER A CA 1
ATOM 742 C C . SER A 1 91 ? 8.384 1.601 -19.695 1.00 97.75 91 SER A C 1
ATOM 744 O O . SER A 1 91 ? 8.976 1.227 -20.705 1.00 97.75 91 SER A O 1
ATOM 746 N N . LEU A 1 92 ? 8.129 2.896 -19.476 1.00 97.75 92 LEU A N 1
ATOM 747 C CA . LEU A 1 92 ? 8.507 3.942 -20.430 1.00 97.75 92 LEU A CA 1
ATOM 748 C C . LEU A 1 92 ? 10.031 4.076 -20.580 1.00 97.75 92 LEU A C 1
ATOM 750 O O . LEU A 1 92 ? 10.531 4.266 -21.692 1.00 97.75 92 LEU A O 1
ATOM 754 N N . LEU A 1 93 ? 10.770 3.971 -19.473 1.00 97.62 93 LEU A N 1
ATOM 755 C CA . LEU A 1 93 ? 12.232 4.009 -19.476 1.00 97.62 93 LEU A CA 1
ATOM 756 C C . LEU A 1 93 ? 12.835 2.768 -20.143 1.00 97.62 93 LEU A C 1
ATOM 758 O O . LEU A 1 93 ? 13.798 2.903 -20.895 1.00 97.62 93 LEU A O 1
ATOM 762 N N . GLU A 1 94 ? 12.262 1.586 -19.920 1.00 97.88 94 GLU A N 1
ATOM 763 C CA . GLU A 1 94 ? 12.667 0.343 -20.586 1.00 97.88 94 GLU A CA 1
ATOM 764 C C . GLU A 1 94 ? 12.485 0.442 -22.108 1.00 97.88 94 GLU A C 1
ATOM 766 O O . GLU A 1 94 ? 13.417 0.154 -22.863 1.00 97.88 94 GLU A O 1
ATOM 771 N N . ASP A 1 95 ? 11.342 0.958 -22.568 1.00 97.81 95 ASP A N 1
ATOM 772 C CA . ASP A 1 95 ? 11.076 1.183 -23.994 1.00 97.81 95 ASP A CA 1
ATOM 773 C C . ASP A 1 95 ? 12.021 2.225 -24.610 1.00 97.81 95 ASP A C 1
ATOM 775 O O . ASP A 1 95 ? 12.446 2.116 -25.767 1.00 97.81 95 ASP A O 1
ATOM 779 N N . GLN A 1 96 ? 12.343 3.287 -23.867 1.00 97.88 96 GLN A N 1
ATOM 780 C CA . GLN A 1 96 ? 13.305 4.291 -24.316 1.00 97.88 96 GLN A CA 1
ATOM 781 C C . GLN A 1 96 ? 14.716 3.704 -24.415 1.00 97.88 96 GLN A C 1
ATOM 783 O O . GLN A 1 96 ? 15.387 3.916 -25.427 1.00 97.88 96 GLN A O 1
ATOM 788 N N . LEU A 1 97 ? 15.139 2.935 -23.412 1.00 97.75 97 LEU A N 1
ATOM 789 C CA . LEU A 1 97 ? 16.439 2.274 -23.391 1.00 97.75 97 LEU A CA 1
ATOM 790 C C . LEU A 1 97 ? 16.577 1.293 -24.558 1.00 97.75 97 LEU A C 1
ATOM 792 O O . LEU A 1 97 ? 17.593 1.306 -25.250 1.00 97.75 97 LEU A O 1
ATOM 796 N N . LEU A 1 98 ? 15.549 0.485 -24.827 1.00 97.88 98 LEU 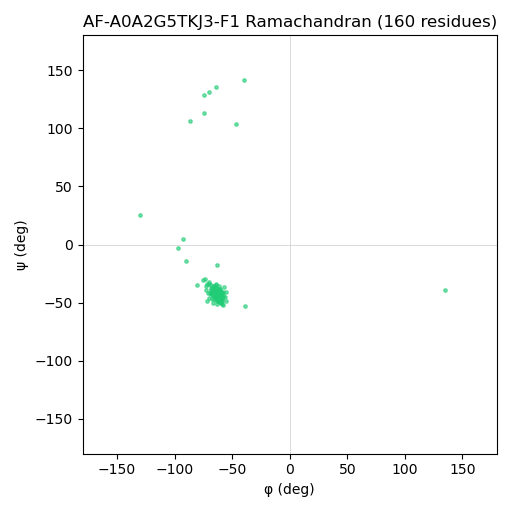A N 1
ATOM 797 C CA . LEU A 1 98 ? 15.567 -0.465 -25.935 1.00 97.88 98 LEU A CA 1
ATOM 798 C C . LEU A 1 98 ? 15.729 0.246 -27.288 1.00 97.88 98 LEU A C 1
ATOM 800 O O . LEU A 1 98 ? 16.554 -0.160 -28.111 1.00 97.88 98 LEU A O 1
ATOM 804 N N . ARG A 1 99 ? 14.992 1.342 -27.509 1.00 97.62 99 ARG A N 1
ATOM 805 C CA . ARG A 1 99 ? 15.107 2.156 -28.733 1.00 97.62 99 ARG A CA 1
ATOM 806 C C . ARG A 1 99 ? 16.483 2.798 -28.874 1.00 97.62 99 ARG A C 1
ATOM 808 O O . ARG A 1 99 ? 17.047 2.811 -29.970 1.00 97.62 99 ARG A O 1
ATOM 815 N N . GLU A 1 100 ? 17.039 3.310 -27.781 1.00 97.50 100 GLU A N 1
ATOM 816 C CA . GLU A 1 100 ? 18.371 3.915 -27.772 1.00 97.50 100 GLU A CA 1
ATOM 817 C C . GLU A 1 100 ? 19.451 2.871 -28.085 1.00 97.50 100 GLU A C 1
ATOM 819 O O . GLU A 1 100 ? 20.293 3.100 -28.952 1.00 97.50 100 GLU A O 1
ATOM 824 N N . GLN A 1 101 ? 19.367 1.679 -27.487 1.00 97.81 101 GLN A N 1
ATOM 825 C CA . GLN A 1 101 ? 20.265 0.559 -27.779 1.00 97.81 101 GLN A CA 1
ATOM 826 C C . GLN A 1 101 ? 20.189 0.110 -29.244 1.00 97.81 101 GLN A C 1
ATOM 828 O O . GLN A 1 101 ? 21.227 -0.115 -29.870 1.00 97.81 101 GLN A O 1
ATOM 833 N N . GLN A 1 102 ? 18.986 0.005 -29.815 1.00 97.25 102 GLN A N 1
ATOM 834 C CA . GLN A 1 102 ? 18.797 -0.347 -31.227 1.00 97.25 102 GLN A CA 1
ATOM 835 C C . GLN A 1 102 ? 19.375 0.716 -32.167 1.00 97.25 102 GLN A C 1
ATOM 837 O O . GLN A 1 102 ? 20.056 0.382 -33.143 1.00 97.25 102 GLN A O 1
ATOM 842 N N . THR A 1 103 ? 19.145 1.992 -31.852 1.00 96.00 103 THR A N 1
ATOM 843 C CA . THR A 1 103 ? 19.679 3.122 -32.621 1.00 96.00 103 THR A CA 1
ATOM 844 C C . THR A 1 103 ? 21.201 3.116 -32.561 1.00 96.00 103 THR A C 1
ATOM 846 O O . THR A 1 103 ? 21.858 3.079 -33.597 1.00 96.00 103 THR A O 1
ATOM 849 N N . ARG A 1 104 ? 21.771 3.026 -31.353 1.00 96.12 104 ARG A N 1
ATOM 850 C CA . ARG A 1 104 ? 23.217 2.963 -31.129 1.00 96.12 104 ARG A CA 1
ATOM 851 C C . ARG A 1 104 ? 23.855 1.799 -31.880 1.00 96.12 104 ARG A C 1
ATOM 853 O O . ARG A 1 104 ? 24.880 1.987 -32.529 1.00 96.12 104 ARG A O 1
ATOM 860 N N . LYS A 1 105 ? 23.252 0.607 -31.825 1.00 96.88 105 LYS A N 1
ATOM 861 C CA . LYS A 1 105 ? 23.739 -0.565 -32.564 1.00 96.88 105 LYS A CA 1
ATOM 862 C C . LYS A 1 105 ? 23.759 -0.301 -34.069 1.00 96.88 105 LYS A C 1
ATOM 864 O O . LYS A 1 105 ? 24.781 -0.530 -34.705 1.00 96.88 105 LYS A O 1
ATOM 869 N N . SER A 1 106 ? 22.674 0.251 -34.610 1.00 95.06 106 SER A N 1
ATOM 870 C CA . SER A 1 106 ? 22.576 0.586 -36.036 1.00 95.06 106 SER A CA 1
ATOM 871 C C . SER A 1 106 ? 23.628 1.620 -36.456 1.00 95.06 106 SER A C 1
ATOM 873 O O . SER A 1 106 ? 24.266 1.461 -37.495 1.00 95.06 106 SER A O 1
ATOM 875 N N . THR A 1 107 ? 23.873 2.640 -35.629 1.00 94.38 107 THR A N 1
ATOM 876 C CA . THR A 1 107 ? 24.918 3.649 -35.862 1.00 94.38 107 THR A CA 1
ATOM 877 C C . THR A 1 107 ? 26.321 3.037 -35.829 1.00 94.38 107 THR A C 1
ATOM 879 O O . THR A 1 107 ? 27.139 3.323 -36.704 1.00 94.38 107 THR A O 1
ATOM 882 N N . ILE A 1 108 ? 26.606 2.155 -34.864 1.00 96.00 108 ILE A N 1
ATOM 883 C CA . ILE A 1 108 ? 27.885 1.432 -34.786 1.00 96.00 108 ILE A CA 1
ATOM 884 C C . ILE A 1 108 ? 28.093 0.569 -36.035 1.00 96.00 108 ILE A C 1
ATOM 886 O O . ILE A 1 108 ? 29.170 0.611 -36.633 1.00 96.00 108 ILE A O 1
ATOM 890 N N . ASP A 1 109 ? 27.074 -0.182 -36.453 1.00 94.94 109 ASP A N 1
ATOM 891 C CA . ASP A 1 109 ? 27.146 -1.039 -37.637 1.00 94.94 109 ASP A CA 1
ATOM 892 C C . ASP A 1 109 ? 27.366 -0.210 -38.916 1.00 94.94 109 ASP A C 1
ATOM 894 O O . ASP A 1 109 ? 28.192 -0.577 -39.758 1.00 94.94 109 ASP A O 1
ATOM 898 N N . ALA A 1 110 ? 26.719 0.956 -39.028 1.00 93.56 110 ALA A N 1
ATOM 899 C CA . ALA A 1 110 ? 26.919 1.893 -40.131 1.00 93.56 110 ALA A CA 1
ATOM 900 C C . ALA A 1 110 ? 28.355 2.444 -40.175 1.00 93.56 110 ALA A C 1
ATOM 902 O O . ALA A 1 110 ? 28.997 2.402 -41.229 1.00 93.56 110 ALA A O 1
ATOM 903 N N . HIS A 1 111 ? 28.907 2.885 -39.038 1.00 94.62 111 HIS A N 1
ATOM 904 C CA . HIS A 1 111 ? 30.304 3.328 -38.963 1.00 94.62 111 HIS A CA 1
ATOM 905 C C . HIS A 1 111 ? 31.291 2.197 -39.250 1.00 94.62 111 HIS A C 1
ATOM 907 O O . HIS A 1 111 ? 32.300 2.409 -39.922 1.00 94.62 111 HIS A O 1
ATOM 913 N N . LYS A 1 112 ? 31.009 0.972 -38.797 1.00 95.62 112 LYS A N 1
ATOM 914 C CA . LYS A 1 112 ? 31.847 -0.194 -39.097 1.00 95.62 112 LYS A CA 1
ATOM 915 C C . LYS A 1 112 ? 31.876 -0.486 -40.599 1.00 95.62 112 LYS A C 1
ATOM 917 O O . LYS A 1 112 ? 32.947 -0.751 -41.148 1.00 95.62 112 LYS A O 1
ATOM 922 N N . ALA A 1 113 ? 30.728 -0.401 -41.272 1.00 92.94 113 ALA A N 1
ATOM 923 C CA . ALA A 1 113 ? 30.639 -0.546 -42.723 1.00 92.94 113 ALA A CA 1
ATOM 924 C C . ALA A 1 113 ? 31.382 0.582 -43.459 1.00 92.94 113 ALA A C 1
ATOM 926 O O . ALA A 1 113 ? 32.138 0.307 -44.392 1.00 92.94 113 ALA A O 1
ATOM 927 N N . GLN A 1 114 ? 31.225 1.828 -43.003 1.00 93.31 114 GLN A N 1
ATOM 928 C CA . GLN A 1 114 ? 31.941 2.989 -43.535 1.00 93.31 114 GLN A CA 1
ATOM 929 C C . GLN A 1 114 ? 33.459 2.810 -43.434 1.00 93.31 114 GLN A C 1
ATOM 931 O O . GLN A 1 114 ? 34.161 2.899 -44.441 1.00 93.31 114 GLN A O 1
ATOM 936 N N . ASN A 1 115 ? 33.960 2.478 -42.243 1.00 94.12 115 ASN A N 1
ATOM 937 C CA . ASN A 1 115 ? 35.386 2.279 -41.990 1.00 94.12 115 ASN A CA 1
ATOM 938 C C . ASN A 1 115 ? 35.965 1.144 -42.837 1.00 94.12 115 ASN A C 1
ATOM 940 O O . ASN A 1 115 ? 37.064 1.283 -43.366 1.00 94.12 115 ASN A O 1
ATOM 944 N N . LYS A 1 116 ? 35.214 0.053 -43.041 1.00 94.06 116 LYS A N 1
ATOM 945 C CA . LYS A 1 116 ? 35.631 -1.024 -43.947 1.00 94.06 116 LYS A CA 1
ATOM 946 C C . LYS A 1 116 ? 35.832 -0.516 -45.379 1.00 94.06 116 LYS A C 1
ATOM 948 O O . LYS A 1 116 ? 36.822 -0.872 -46.007 1.00 94.06 116 LYS A O 1
ATOM 953 N N . LYS A 1 117 ? 34.929 0.329 -45.891 1.00 90.94 117 LYS A N 1
ATOM 954 C CA . LYS A 1 117 ? 35.051 0.907 -47.241 1.00 90.94 117 LYS A CA 1
ATOM 955 C C . LYS A 1 117 ? 36.174 1.933 -47.360 1.00 90.94 117 LYS A C 1
ATOM 957 O O . LYS A 1 117 ? 36.838 1.981 -48.390 1.00 90.94 117 LYS A O 1
ATOM 962 N N . ILE A 1 118 ? 36.431 2.701 -46.305 1.00 91.75 118 ILE A N 1
ATOM 963 C CA . ILE A 1 118 ? 37.603 3.582 -46.235 1.00 91.75 118 ILE A CA 1
ATOM 964 C C . ILE A 1 118 ? 38.895 2.758 -46.267 1.00 91.75 118 ILE A C 1
ATOM 966 O O . ILE A 1 118 ? 39.849 3.147 -46.934 1.00 91.75 118 ILE A O 1
ATOM 970 N N . GLU A 1 119 ? 38.938 1.614 -45.587 1.00 92.88 119 GLU A N 1
ATOM 971 C CA . GLU A 1 119 ? 40.116 0.747 -45.613 1.00 92.88 119 GLU A CA 1
ATOM 972 C C . GLU A 1 119 ? 40.322 0.101 -46.992 1.00 92.88 119 GLU A C 1
ATOM 974 O O . GLU A 1 119 ? 41.438 0.114 -47.502 1.00 92.88 119 GLU A O 1
ATOM 979 N N . GLU A 1 120 ? 39.250 -0.355 -47.655 1.00 89.12 120 GLU A N 1
ATOM 980 C CA . GLU A 1 120 ? 39.300 -0.795 -49.063 1.00 89.12 120 GLU A CA 1
ATOM 981 C C . GLU A 1 120 ? 39.868 0.311 -49.979 1.00 89.12 120 GLU A C 1
ATOM 983 O O . GLU A 1 120 ? 40.699 0.035 -50.843 1.00 89.12 120 GLU A O 1
ATOM 988 N N . LEU A 1 121 ? 39.480 1.574 -49.756 1.00 88.88 121 LEU A N 1
ATOM 989 C CA . LEU A 1 121 ? 40.003 2.725 -50.496 1.00 88.88 121 LEU A CA 1
ATOM 990 C C . LEU A 1 121 ? 41.496 2.973 -50.227 1.00 88.88 121 LEU A C 1
ATOM 992 O O . LEU A 1 121 ? 42.246 3.261 -51.157 1.00 88.88 121 LEU A O 1
ATOM 996 N N . LYS A 1 122 ? 41.945 2.859 -48.972 1.00 87.88 122 LYS A N 1
ATOM 997 C CA . LYS A 1 122 ? 43.369 2.997 -48.626 1.00 87.88 122 LYS A CA 1
ATOM 998 C C . LYS A 1 122 ? 44.216 1.910 -49.272 1.00 87.88 122 LYS A C 1
ATOM 1000 O O . LYS A 1 122 ? 45.284 2.223 -49.788 1.00 87.88 122 LYS A O 1
ATOM 1005 N N . VAL A 1 123 ? 43.746 0.660 -49.246 1.00 87.00 123 VAL A N 1
ATOM 1006 C CA . VAL A 1 123 ? 44.418 -0.464 -49.912 1.00 87.00 123 VAL A CA 1
ATOM 1007 C C . VAL A 1 123 ? 44.495 -0.202 -51.411 1.00 87.00 123 VAL A C 1
ATOM 1009 O O . VAL A 1 123 ? 45.586 -0.260 -51.959 1.00 87.00 123 VAL A O 1
ATOM 1012 N N . PHE A 1 124 ? 43.394 0.219 -52.044 1.00 83.62 124 PHE A N 1
ATOM 1013 C CA . PHE A 1 124 ? 43.398 0.601 -53.458 1.00 83.62 124 PHE A CA 1
ATOM 1014 C C . PHE A 1 124 ? 44.443 1.681 -53.772 1.00 83.62 124 PHE A C 1
ATOM 1016 O O . PHE A 1 124 ? 45.227 1.520 -54.701 1.00 83.62 124 PHE A O 1
ATOM 1023 N N . PHE A 1 125 ? 44.509 2.763 -52.988 1.00 81.44 125 PHE A N 1
ATOM 1024 C CA . PHE A 1 125 ? 45.531 3.792 -53.192 1.00 81.44 125 PHE A CA 1
ATOM 1025 C C . PHE A 1 125 ? 46.944 3.274 -52.957 1.00 81.44 125 PHE A C 1
ATOM 1027 O O . PHE A 1 125 ? 47.839 3.645 -53.704 1.00 81.44 125 PHE A O 1
ATOM 1034 N N . LYS A 1 126 ? 47.163 2.428 -51.948 1.00 81.75 126 LYS A N 1
ATOM 1035 C CA . LYS A 1 126 ? 48.470 1.816 -51.712 1.00 81.75 126 LYS A CA 1
ATOM 1036 C C . LYS A 1 126 ? 48.874 0.951 -52.902 1.00 81.75 126 LYS A C 1
ATOM 1038 O O . LYS A 1 126 ? 49.977 1.120 -53.399 1.00 81.75 126 LYS A O 1
ATOM 1043 N N . ASP A 1 127 ? 47.996 0.084 -53.384 1.00 76.56 127 ASP A N 1
ATOM 1044 C CA . ASP A 1 127 ? 48.289 -0.830 -54.488 1.00 76.56 127 ASP A CA 1
ATOM 1045 C C . ASP A 1 127 ? 48.521 -0.075 -55.802 1.00 76.56 127 ASP A C 1
ATOM 1047 O O . ASP A 1 127 ? 49.437 -0.411 -56.547 1.00 76.56 127 ASP A O 1
ATOM 1051 N N . VAL A 1 128 ? 47.742 0.983 -56.057 1.00 72.62 128 VAL A N 1
ATOM 1052 C CA . VAL A 1 128 ? 47.929 1.841 -57.232 1.00 72.62 128 VAL A CA 1
ATOM 1053 C C . VAL A 1 128 ? 49.210 2.664 -57.108 1.00 72.62 128 VAL A C 1
ATOM 1055 O O . VAL A 1 128 ? 49.956 2.698 -58.068 1.00 72.62 128 VAL A O 1
ATOM 1058 N N . LEU A 1 129 ? 49.494 3.300 -55.962 1.00 66.19 129 LEU A N 1
ATOM 1059 C CA . LEU A 1 129 ? 50.591 4.273 -55.792 1.00 66.19 129 LEU A CA 1
ATOM 1060 C C . LEU A 1 129 ? 51.941 3.674 -55.357 1.00 66.19 129 LEU A C 1
ATOM 1062 O O . LEU A 1 129 ? 52.942 4.380 -55.418 1.00 66.19 129 LEU A O 1
ATOM 1066 N N . SER A 1 130 ? 51.995 2.422 -54.888 1.00 64.88 130 SER A N 1
ATOM 1067 C CA . SER A 1 130 ? 53.238 1.797 -54.380 1.00 64.88 130 SER A CA 1
ATOM 1068 C C . SER A 1 130 ? 54.016 1.011 -55.439 1.00 64.88 130 SER A C 1
ATOM 1070 O O . SER A 1 130 ? 55.002 0.356 -55.104 1.00 64.88 130 SER A O 1
ATOM 1072 N N . SER A 1 131 ? 53.583 1.030 -56.698 1.00 57.44 131 SER A N 1
ATOM 1073 C CA . SER A 1 131 ? 54.358 0.469 -57.803 1.00 57.44 131 SER A CA 1
ATOM 1074 C C . SER A 1 131 ? 55.594 1.338 -58.067 1.00 57.44 131 SER A C 1
ATOM 1076 O O . SER A 1 131 ? 55.456 2.558 -58.148 1.00 57.44 131 SER A O 1
ATOM 1078 N N . GLU A 1 132 ? 56.771 0.709 -58.172 1.00 57.47 132 GLU A N 1
ATOM 1079 C CA . GLU A 1 132 ? 58.087 1.341 -58.379 1.00 57.47 132 GLU A CA 1
ATOM 1080 C C . GLU A 1 132 ? 58.041 2.528 -59.361 1.00 57.47 132 GLU A C 1
ATOM 1082 O O . GLU A 1 132 ? 57.317 2.490 -60.362 1.00 57.47 132 GLU A O 1
ATOM 1087 N N . GLU A 1 133 ? 58.808 3.586 -59.056 1.00 52.00 133 GLU A N 1
ATOM 1088 C CA . GLU A 1 133 ? 58.896 4.829 -59.840 1.00 52.00 133 GLU A CA 1
ATOM 1089 C C . GLU A 1 133 ? 59.064 4.527 -61.341 1.00 52.00 133 GLU A C 1
ATOM 1091 O O . GLU A 1 133 ? 60.134 4.139 -61.801 1.00 52.00 133 GLU A O 1
ATOM 1096 N N . GLY A 1 134 ? 57.973 4.682 -62.101 1.00 56.25 134 GLY A N 1
ATOM 1097 C CA . GLY A 1 134 ? 57.900 4.409 -63.541 1.00 56.25 134 GLY A CA 1
ATOM 1098 C C . GLY A 1 134 ? 56.648 3.633 -63.968 1.00 56.25 134 GLY A C 1
ATOM 1099 O O . GLY A 1 134 ? 56.027 3.991 -64.966 1.00 56.25 134 GLY A O 1
ATOM 1100 N N . LEU A 1 135 ? 56.204 2.646 -63.181 1.00 54.72 135 LEU A N 1
ATOM 1101 C CA . LEU A 1 135 ? 55.056 1.792 -63.539 1.00 54.72 135 LEU A CA 1
ATOM 1102 C C . LEU A 1 135 ? 53.707 2.510 -63.357 1.00 54.72 135 LEU A C 1
ATOM 1104 O O . LEU A 1 135 ? 52.746 2.260 -64.083 1.00 54.72 135 LEU A O 1
ATOM 1108 N N . LEU A 1 136 ? 53.641 3.431 -62.391 1.00 60.25 136 LEU A N 1
ATOM 1109 C CA . LEU A 1 136 ? 52.449 4.229 -62.095 1.00 60.25 136 LEU A CA 1
ATOM 1110 C C . LEU A 1 136 ? 52.018 5.077 -63.300 1.00 60.25 136 LEU A C 1
ATOM 1112 O O . LEU A 1 136 ? 50.834 5.144 -63.629 1.00 60.25 136 LEU A O 1
ATOM 1116 N N . ASP A 1 137 ? 52.986 5.704 -63.968 1.00 61.31 137 ASP A N 1
ATOM 1117 C CA . ASP A 1 137 ? 52.742 6.562 -65.125 1.00 61.31 137 ASP A CA 1
ATOM 1118 C C . ASP A 1 137 ? 52.305 5.752 -66.351 1.00 61.31 137 ASP A C 1
ATOM 1120 O O . ASP A 1 137 ? 51.486 6.239 -67.130 1.00 61.31 137 ASP A O 1
ATOM 1124 N N . GLU A 1 138 ? 52.783 4.513 -66.510 1.00 60.19 138 GLU A N 1
ATOM 1125 C CA . GLU A 1 138 ? 52.328 3.590 -67.560 1.00 60.19 138 GLU A CA 1
ATOM 1126 C C . GLU A 1 138 ? 50.915 3.060 -67.283 1.00 60.19 138 GLU A C 1
ATOM 1128 O O . GLU A 1 138 ? 50.040 3.180 -68.140 1.00 60.19 138 GLU A O 1
ATOM 1133 N N . VAL A 1 139 ? 50.634 2.579 -66.067 1.00 62.94 139 VAL A N 1
ATOM 1134 C CA . VAL A 1 139 ? 49.307 2.062 -65.678 1.00 62.94 139 VAL A CA 1
ATOM 1135 C C . VAL A 1 139 ? 48.238 3.159 -65.730 1.00 62.94 139 VAL A C 1
ATOM 1137 O O . VAL A 1 139 ? 47.122 2.930 -66.212 1.00 62.94 139 VAL A O 1
ATOM 1140 N N . ILE A 1 140 ? 48.565 4.376 -65.280 1.00 64.75 140 ILE A N 1
ATOM 1141 C CA . ILE A 1 140 ? 47.655 5.522 -65.368 1.00 64.75 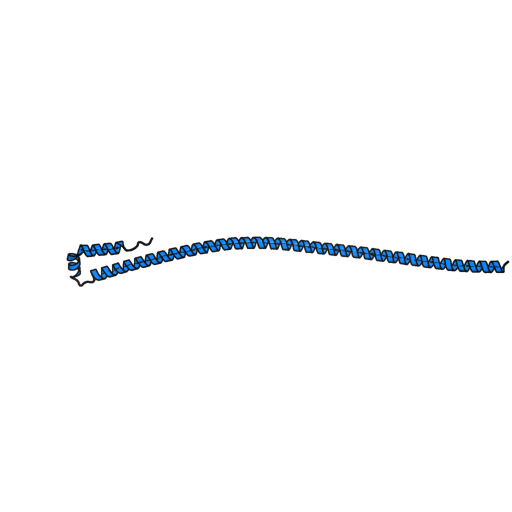140 ILE A CA 1
ATOM 1142 C C . ILE A 1 140 ? 47.529 6.017 -66.813 1.00 64.75 140 ILE A C 1
ATOM 1144 O O . ILE A 1 140 ? 46.426 6.405 -67.188 1.00 64.75 140 ILE A O 1
ATOM 1148 N N . LYS A 1 141 ? 48.575 5.993 -67.652 1.00 64.44 141 LYS A N 1
ATOM 1149 C CA . LYS A 1 141 ? 48.446 6.374 -69.075 1.00 64.44 141 LYS A CA 1
ATOM 1150 C C . LYS A 1 141 ? 47.618 5.380 -69.884 1.00 64.44 141 LYS A C 1
ATOM 1152 O O . LYS A 1 141 ? 46.799 5.824 -70.685 1.00 64.44 141 LYS A O 1
ATOM 1157 N N . GLU A 1 142 ? 47.793 4.077 -69.676 1.00 63.38 142 GLU A N 1
ATOM 1158 C CA . GLU A 1 142 ? 47.105 3.044 -70.461 1.00 63.38 142 GLU A CA 1
ATOM 1159 C C . GLU A 1 142 ? 45.664 2.798 -69.997 1.00 63.38 142 GLU A C 1
ATOM 1161 O O . GLU A 1 142 ? 44.786 2.558 -70.825 1.00 63.38 142 GLU A O 1
ATOM 1166 N N . ASN A 1 143 ? 45.384 2.893 -68.691 1.00 72.75 143 ASN A N 1
ATOM 1167 C CA . ASN A 1 143 ? 44.091 2.491 -68.121 1.00 72.75 143 ASN A CA 1
ATOM 1168 C C . ASN A 1 143 ? 43.436 3.541 -67.210 1.00 72.75 143 ASN A C 1
ATOM 1170 O O . ASN A 1 143 ? 42.586 3.213 -66.375 1.00 72.75 143 ASN A O 1
ATOM 1174 N N . ARG A 1 144 ? 43.761 4.827 -67.413 1.00 74.62 144 ARG A N 1
ATOM 1175 C CA . ARG A 1 144 ? 43.228 5.980 -66.661 1.00 74.62 14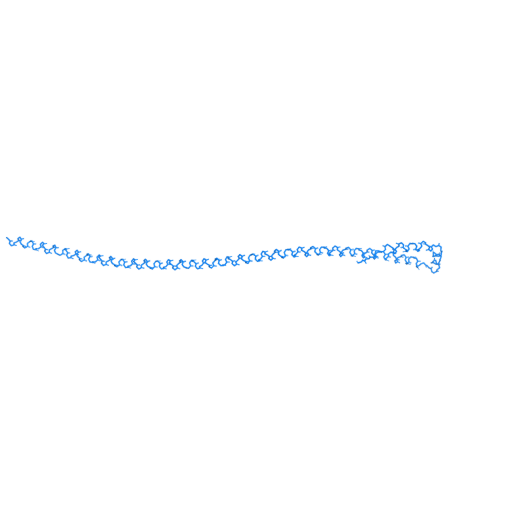4 ARG A CA 1
ATOM 1176 C C . ARG A 1 144 ? 41.741 5.863 -66.331 1.00 74.62 144 ARG A C 1
ATOM 1178 O O . ARG A 1 144 ? 41.331 6.000 -65.181 1.00 74.62 144 ARG A O 1
ATOM 1185 N N . ASN A 1 145 ? 40.927 5.607 -67.352 1.00 79.75 145 ASN A N 1
ATOM 1186 C CA . ASN A 1 145 ? 39.474 5.584 -67.219 1.00 79.75 145 ASN A CA 1
ATOM 1187 C C . ASN A 1 145 ? 38.996 4.434 -66.326 1.00 79.75 145 ASN A C 1
ATOM 1189 O O . ASN A 1 145 ? 38.060 4.627 -65.555 1.00 79.75 145 ASN A O 1
ATOM 1193 N N . ALA A 1 146 ? 39.651 3.271 -66.376 1.00 78.50 146 ALA A N 1
ATOM 1194 C CA . ALA A 1 146 ? 39.321 2.130 -65.527 1.00 78.50 146 ALA A CA 1
ATOM 1195 C C . ALA A 1 146 ? 39.677 2.400 -64.055 1.00 78.50 146 ALA A C 1
ATOM 1197 O O . ALA A 1 146 ? 38.865 2.128 -63.171 1.00 78.50 146 ALA A O 1
ATOM 1198 N N . VAL A 1 147 ? 40.839 3.013 -63.795 1.00 79.12 147 VAL A N 1
ATOM 1199 C CA . VAL A 1 147 ? 41.283 3.403 -62.443 1.00 79.12 147 VAL A CA 1
ATOM 1200 C C . VAL A 1 147 ? 40.325 4.427 -61.826 1.00 79.12 147 VAL A C 1
ATOM 1202 O O . VAL A 1 147 ? 39.843 4.226 -60.711 1.00 79.12 147 VAL A O 1
ATOM 1205 N N . PHE A 1 148 ? 39.974 5.492 -62.557 1.00 82.00 148 PHE A N 1
ATOM 1206 C CA . PHE A 1 148 ? 39.028 6.499 -62.063 1.00 82.00 148 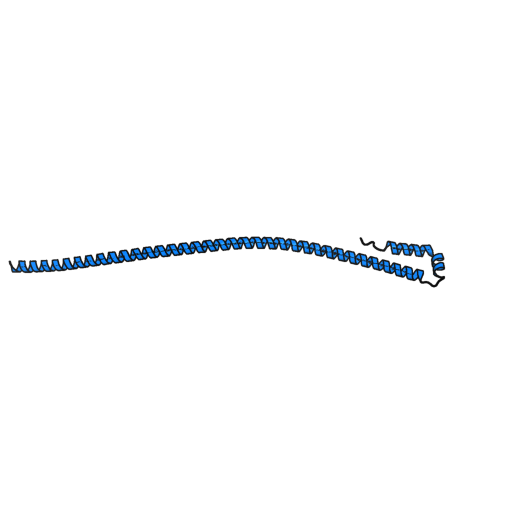PHE A CA 1
ATOM 1207 C C . PHE A 1 148 ? 37.595 5.965 -61.942 1.00 82.00 148 PHE A C 1
ATOM 1209 O O . PHE A 1 148 ? 36.898 6.333 -60.997 1.00 82.00 148 PHE A O 1
ATOM 1216 N N . ALA A 1 149 ? 37.153 5.073 -62.837 1.00 82.56 149 ALA A N 1
ATOM 1217 C CA . ALA A 1 149 ? 35.854 4.413 -62.708 1.00 82.56 149 ALA A CA 1
ATOM 1218 C C . ALA A 1 149 ? 35.799 3.524 -61.457 1.00 82.56 149 ALA A C 1
ATOM 1220 O O . ALA A 1 149 ? 34.812 3.558 -60.723 1.00 82.56 149 ALA A O 1
ATOM 1221 N N . HIS A 1 150 ? 36.866 2.774 -61.164 1.00 80.75 150 HIS A N 1
ATOM 1222 C CA . HIS A 1 150 ? 36.946 1.955 -59.956 1.00 80.75 150 HIS A CA 1
ATOM 1223 C C . HIS A 1 150 ? 36.997 2.812 -58.684 1.00 80.75 150 HIS A C 1
ATOM 1225 O O . HIS A 1 150 ? 36.265 2.544 -57.733 1.00 80.75 150 HIS A O 1
ATOM 1231 N N . LEU A 1 151 ? 37.770 3.901 -58.695 1.00 84.00 151 LEU A N 1
ATOM 1232 C CA . LEU A 1 151 ? 37.817 4.871 -57.601 1.00 84.00 151 LEU A CA 1
ATOM 1233 C C . LEU A 1 151 ? 36.438 5.497 -57.336 1.00 84.00 151 LEU A C 1
ATOM 1235 O O . LEU A 1 151 ? 35.983 5.536 -56.193 1.00 84.00 151 LEU A O 1
ATOM 1239 N N . ALA A 1 152 ? 35.740 5.932 -58.388 1.00 85.31 152 ALA A N 1
ATOM 1240 C CA . ALA A 1 152 ? 34.386 6.470 -58.281 1.00 85.31 152 ALA A CA 1
ATOM 1241 C C . ALA A 1 152 ? 33.397 5.427 -57.729 1.00 85.31 152 ALA A C 1
ATOM 1243 O O . ALA A 1 152 ? 32.539 5.754 -56.905 1.00 85.31 152 ALA A O 1
ATOM 1244 N N . LEU A 1 153 ? 33.538 4.156 -58.120 1.00 86.38 153 LEU A N 1
ATOM 1245 C CA . LEU A 1 153 ? 32.735 3.053 -57.586 1.00 86.38 153 LEU A CA 1
ATOM 1246 C C . LEU A 1 153 ? 33.012 2.782 -56.102 1.00 86.38 153 LEU A C 1
ATOM 1248 O O . LEU A 1 153 ? 32.068 2.533 -55.356 1.00 86.38 153 LEU A O 1
ATOM 1252 N N . ILE A 1 154 ? 34.267 2.835 -55.652 1.00 84.19 154 ILE A N 1
ATOM 1253 C CA . ILE A 1 154 ? 34.601 2.657 -54.232 1.00 84.19 154 ILE A CA 1
ATOM 1254 C C . ILE A 1 154 ? 34.039 3.823 -53.413 1.00 84.19 154 ILE A C 1
ATOM 1256 O O . ILE A 1 154 ? 33.326 3.590 -52.438 1.00 84.19 154 ILE A O 1
ATOM 1260 N N . ILE A 1 155 ? 34.293 5.066 -53.835 1.00 87.12 155 ILE A N 1
ATOM 1261 C CA . ILE A 1 155 ? 33.854 6.273 -53.117 1.00 87.12 155 ILE A CA 1
ATOM 1262 C C . ILE A 1 155 ? 32.325 6.343 -53.034 1.00 87.12 155 ILE A C 1
ATOM 1264 O O . ILE A 1 155 ? 31.783 6.573 -51.956 1.00 87.12 155 ILE A O 1
ATOM 1268 N N . SER A 1 156 ? 31.617 6.085 -54.139 1.00 86.62 156 SER A N 1
ATOM 1269 C CA . SER A 1 156 ? 30.143 6.103 -54.168 1.00 86.62 156 SER A CA 1
ATOM 1270 C C . SER A 1 156 ? 29.490 5.043 -53.273 1.00 86.62 156 SER A C 1
ATOM 1272 O O . SER A 1 156 ? 28.310 5.159 -52.946 1.00 86.62 156 SER A O 1
ATOM 1274 N N . ARG A 1 157 ? 30.245 4.018 -52.857 1.00 87.12 157 ARG A N 1
ATOM 1275 C CA . ARG A 1 157 ? 29.782 2.941 -51.972 1.00 87.12 157 ARG A CA 1
ATOM 1276 C C . ARG A 1 157 ? 30.143 3.151 -50.503 1.00 87.12 157 ARG A C 1
ATOM 1278 O O . ARG A 1 157 ? 29.757 2.312 -49.691 1.00 87.12 157 ARG A O 1
ATOM 1285 N N . ILE A 1 158 ? 30.865 4.216 -50.141 1.00 88.38 158 ILE A N 1
ATOM 1286 C CA . ILE A 1 158 ? 31.121 4.559 -48.736 1.00 88.38 158 ILE A CA 1
ATOM 1287 C C . ILE A 1 158 ? 29.822 5.137 -48.152 1.00 88.38 158 ILE A C 1
ATOM 1289 O O . ILE A 1 158 ? 29.401 6.217 -48.570 1.00 88.38 158 ILE A O 1
ATOM 1293 N N . PRO A 1 159 ? 29.162 4.454 -47.199 1.00 85.88 159 PRO A N 1
ATOM 1294 C CA . PRO A 1 159 ? 27.947 4.981 -46.597 1.00 85.88 159 PRO A CA 1
ATOM 1295 C C . PRO A 1 159 ? 28.244 6.276 -45.832 1.00 85.88 159 PRO A C 1
ATOM 1297 O O . PRO A 1 159 ? 29.219 6.367 -45.084 1.00 85.88 159 PRO A O 1
ATOM 1300 N N . ILE A 1 160 ? 27.380 7.276 -46.009 1.00 83.81 160 ILE A N 1
ATOM 1301 C CA . ILE A 1 160 ? 27.411 8.514 -45.229 1.00 83.81 160 ILE A CA 1
ATOM 1302 C C . ILE A 1 160 ? 26.591 8.266 -43.969 1.00 83.81 160 ILE A C 1
ATOM 1304 O O . ILE A 1 160 ? 25.364 8.176 -44.030 1.00 83.81 160 ILE A O 1
ATOM 1308 N N . VAL A 1 161 ? 27.276 8.124 -42.838 1.00 83.31 161 VAL A N 1
ATOM 1309 C CA . VAL A 1 161 ? 26.613 8.027 -41.536 1.00 83.31 161 VAL A CA 1
ATOM 1310 C C . VAL A 1 161 ? 26.113 9.422 -41.153 1.00 83.31 161 VAL A C 1
ATOM 1312 O O . VAL A 1 161 ? 26.870 10.388 -41.252 1.00 83.31 161 VAL A O 1
ATOM 1315 N N . LYS A 1 162 ? 24.830 9.524 -40.798 1.00 66.88 162 LYS A N 1
ATOM 1316 C CA . LYS A 1 162 ? 24.175 10.752 -40.329 1.00 66.88 162 LYS A CA 1
ATOM 1317 C C . LYS A 1 162 ? 23.938 10.683 -38.831 1.00 66.88 162 LYS A C 1
ATOM 1319 O O . LYS A 1 162 ? 23.651 9.562 -38.355 1.00 66.88 162 LYS A O 1
#

Mean predicted aligned error: 12.85 Å

pLDDT: mean 89.38, std 11.73, range [52.0, 98.44]

Foldseek 3Di:
DVVVVVVVVVVVVVVVVVVVVVVVVVVVVVVVVVVVVVVVVVVVVVVVVVVVVVVVVVVVVVVVVVVVVVVVVVVVVVVVVVVVVVVVVVVVVVVVVVVVVVVVVVLVVLVVQLVVLVVVLVVLCCVLVVPPDPVNCVCCVVCVVVSVVVNCVSVVRRDDRD

Organism: NCBI:txid1611254

Secondary structure (DSSP, 8-state):
-HHHHHHHHHHHHHHHHHHHHHHHHHHHHHHHHHHHHHHHHHHHHHHHHHHHHHHHHHHHHHHHHHHHHHHHHHHHHHHHHHHHHHHHHHHHHHHHHHHHHHHHHHHHHHHHHHHHHHHHHHHHHHHHHTS-TTHHHHHHHHHHHHHHHHHHHHHHTS----